Protein AF-A0ABD3BJE7-F1 (afdb_monomer_lite)

Organism: NCBI:txid1961234

Sequence (114 aa):
MMVGTAGELPFSWKEFTIKLIDEDDTVNVPKRQRDYKVVIKFVARANLHHLGQFLAGKRADGPKEALQILDIVLRELSSKRFCPVGRSFFSPDIRKPQRLGDGLEAWSGFYQEY

Radius of gyration: 20.06 Å; chains: 1; bounding box: 45×41×48 Å

pLDDT: mean 70.54, std 9.53, range [53.22, 86.69]

InterPro domains:
  IPR014811 Argonaute, linker 1 domain [PF08699] (84-112)
  IPR032474 Protein argonaute, N-terminal [PF16486] (5-74)
  IPR036085 PAZ domain superfamily [SSF101690] (55-112)

Secondary structure (DSSP, 8-state):
-----SS--S-SEEEEEEEEE-----TTS---EEEEEEEEE------HHHHHHHHTTS-SS--HHHHHHHHHHHHHHHHTTSEEETTEEE-TTTSPPEEEETTEEE--EEE---

Structure (mmCIF, N/CA/C/O backbone):
data_AF-A0ABD3BJE7-F1
#
_entry.id   AF-A0ABD3BJE7-F1
#
loop_
_atom_site.group_PDB
_atom_site.id
_atom_site.type_symbol
_atom_site.label_atom_id
_atom_site.label_alt_id
_atom_site.label_comp_id
_atom_site.label_asym_id
_atom_site.label_entity_id
_atom_site.label_seq_id
_atom_site.pdbx_PDB_ins_code
_atom_site.Cartn_x
_atom_site.Cartn_y
_atom_site.Cartn_z
_atom_site.occupancy
_atom_site.B_iso_or_equiv
_atom_site.auth_seq_id
_atom_site.auth_comp_id
_atom_site.auth_asym_id
_atom_site.auth_atom_id
_atom_site.pdbx_PDB_model_num
ATOM 1 N N . MET A 1 1 ? -2.198 7.305 -3.904 1.00 54.19 1 MET A N 1
ATOM 2 C CA . MET A 1 1 ? -1.409 6.611 -2.866 1.00 54.19 1 MET A CA 1
ATOM 3 C C . MET A 1 1 ? -1.740 7.258 -1.534 1.00 54.19 1 MET A C 1
ATOM 5 O O . MET A 1 1 ? -1.796 8.480 -1.488 1.00 54.19 1 MET A O 1
ATOM 9 N N . MET A 1 2 ? -2.027 6.471 -0.502 1.00 53.22 2 MET A N 1
ATOM 10 C CA . MET A 1 2 ? -2.151 6.966 0.872 1.00 53.22 2 MET A CA 1
ATOM 11 C C . MET A 1 2 ? -0.937 6.463 1.655 1.00 53.22 2 MET A C 1
ATOM 13 O O . MET A 1 2 ? -0.479 5.359 1.386 1.00 53.22 2 MET A O 1
ATOM 17 N N . VAL A 1 3 ? -0.397 7.286 2.554 1.00 60.38 3 VAL A N 1
ATOM 18 C CA . VAL A 1 3 ? 0.840 7.009 3.302 1.00 60.38 3 VAL A CA 1
ATOM 19 C C . VAL A 1 3 ? 0.522 7.080 4.792 1.00 60.38 3 VAL A C 1
ATOM 21 O O . VAL A 1 3 ? -0.074 8.059 5.241 1.00 60.38 3 VAL A O 1
ATOM 24 N N . GLY A 1 4 ? 0.896 6.047 5.549 1.00 57.12 4 GLY A N 1
ATOM 25 C CA . GLY A 1 4 ? 0.722 5.994 7.002 1.00 57.12 4 GLY A CA 1
ATOM 26 C C . GLY A 1 4 ? 2.011 6.344 7.747 1.00 57.12 4 GLY A C 1
ATOM 27 O O . GLY A 1 4 ? 3.079 5.840 7.409 1.00 57.12 4 GLY A O 1
ATOM 28 N N . THR A 1 5 ? 1.916 7.178 8.784 1.00 64.56 5 THR A N 1
ATOM 29 C CA . THR A 1 5 ? 3.030 7.499 9.690 1.00 64.56 5 THR A CA 1
ATOM 30 C C . THR A 1 5 ? 2.659 7.154 11.132 1.00 64.56 5 THR A C 1
ATOM 32 O O . THR A 1 5 ? 1.513 7.321 11.541 1.00 64.56 5 THR A O 1
ATOM 35 N N . ALA A 1 6 ? 3.625 6.665 11.919 1.00 59.50 6 ALA A N 1
ATOM 36 C CA . ALA A 1 6 ? 3.403 6.282 13.322 1.00 59.50 6 ALA A CA 1
ATOM 37 C C . ALA A 1 6 ? 3.175 7.486 14.262 1.00 59.50 6 ALA A C 1
ATOM 39 O O . ALA A 1 6 ? 2.686 7.319 15.376 1.00 59.50 6 ALA A O 1
ATOM 40 N N . GLY A 1 7 ? 3.512 8.695 13.810 1.00 63.91 7 GLY A N 1
ATOM 41 C CA . GLY A 1 7 ? 3.276 9.956 14.508 1.00 63.91 7 GLY A CA 1
ATOM 42 C C . GLY A 1 7 ? 2.738 11.021 13.556 1.00 63.91 7 GLY A C 1
ATOM 43 O O . GLY A 1 7 ? 2.720 10.825 12.337 1.00 63.91 7 GLY A O 1
ATOM 44 N N . GLU A 1 8 ? 2.291 12.143 14.117 1.00 68.38 8 GLU A N 1
ATOM 45 C CA . GLU A 1 8 ? 1.846 13.288 13.325 1.00 68.38 8 GLU A CA 1
ATOM 46 C C . GLU A 1 8 ? 3.014 13.835 12.500 1.00 68.38 8 GLU A C 1
ATOM 48 O O . GLU A 1 8 ? 4.118 14.053 13.002 1.00 68.38 8 GLU A O 1
ATOM 53 N N . LEU A 1 9 ? 2.770 14.036 11.206 1.00 68.12 9 LEU A N 1
ATOM 54 C CA . LEU A 1 9 ? 3.702 14.769 10.364 1.00 68.12 9 LEU A CA 1
ATOM 55 C C . LEU A 1 9 ? 3.778 16.221 10.862 1.00 68.12 9 LEU A C 1
ATOM 57 O O . LEU A 1 9 ? 2.753 16.772 11.267 1.00 68.12 9 LEU A O 1
ATOM 61 N N . PRO A 1 10 ? 4.937 16.896 10.753 1.00 75.75 10 PRO A N 1
ATOM 62 C CA . PRO A 1 10 ? 5.080 18.304 11.139 1.00 75.75 10 PRO A CA 1
ATOM 63 C C . PRO A 1 10 ? 4.325 19.269 10.200 1.00 75.75 10 PRO A C 1
ATOM 65 O O . PRO A 1 10 ? 4.582 20.469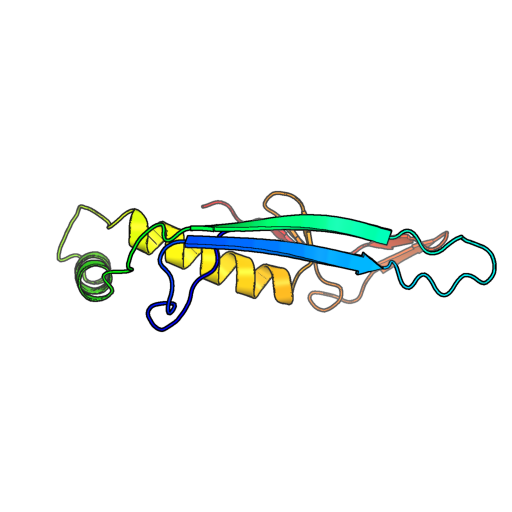 10.191 1.00 75.75 10 PRO A O 1
ATOM 68 N N . PHE A 1 11 ? 3.429 18.747 9.361 1.00 73.00 11 PHE A N 1
ATOM 69 C CA . PHE A 1 11 ? 2.606 19.481 8.416 1.00 73.00 11 PHE A CA 1
ATOM 70 C C . PHE A 1 11 ? 1.273 18.752 8.205 1.00 73.00 11 PHE A C 1
ATOM 72 O O . PHE A 1 11 ? 1.223 17.529 8.082 1.00 73.00 11 PHE A O 1
ATOM 79 N N . SER A 1 12 ? 0.188 19.516 8.101 1.00 62.34 12 SER A N 1
ATOM 80 C CA . SER A 1 12 ? -1.137 19.016 7.704 1.00 62.34 12 SER A CA 1
ATOM 81 C C . SER A 1 12 ? -1.277 18.878 6.181 1.00 62.34 12 SER A C 1
ATOM 83 O O . SER A 1 12 ? -2.092 18.093 5.688 1.00 62.34 12 SER A O 1
ATOM 85 N N . TRP A 1 13 ? -0.459 19.616 5.428 1.00 71.25 13 TRP A N 1
ATOM 86 C CA . TRP A 1 13 ? -0.388 19.599 3.971 1.00 71.25 13 TRP A CA 1
ATOM 87 C C . TRP A 1 13 ? 1.022 19.974 3.500 1.00 71.25 13 TRP A C 1
ATOM 89 O O . TRP A 1 13 ? 1.650 20.866 4.072 1.00 71.25 13 TRP A O 1
ATOM 99 N N . LYS A 1 14 ? 1.520 19.301 2.458 1.00 73.25 14 LYS A N 1
ATOM 100 C CA . LYS A 1 14 ? 2.788 19.641 1.801 1.00 73.25 14 LYS A CA 1
ATOM 101 C C . LYS A 1 14 ? 2.744 19.287 0.321 1.00 73.25 14 LYS A C 1
ATOM 103 O O . LYS A 1 14 ? 2.270 18.217 -0.052 1.00 73.25 14 LYS A O 1
ATOM 108 N N . GLU A 1 15 ? 3.282 20.166 -0.509 1.00 80.88 15 GLU A N 1
ATOM 109 C CA . GLU A 1 15 ? 3.413 19.984 -1.953 1.00 80.88 15 GLU A CA 1
ATOM 110 C C . GLU A 1 15 ? 4.882 20.122 -2.354 1.00 80.88 15 GLU A C 1
ATOM 112 O O . GLU A 1 15 ? 5.583 21.005 -1.861 1.00 80.88 15 GLU A O 1
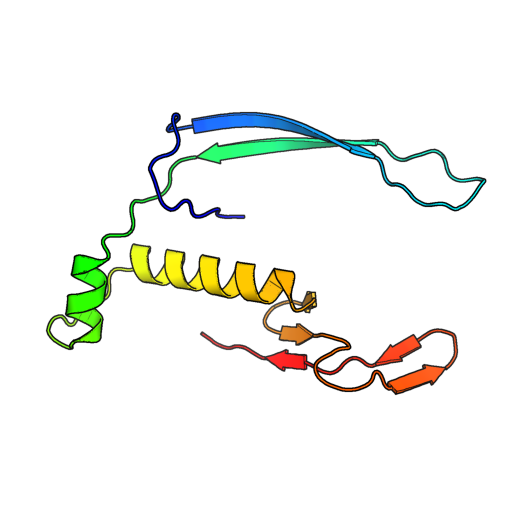ATOM 117 N N . PHE A 1 16 ? 5.365 19.225 -3.210 1.00 83.50 16 PHE A N 1
ATOM 118 C CA . PHE A 1 16 ? 6.731 19.258 -3.725 1.00 83.50 16 PHE A CA 1
ATOM 119 C C . PHE A 1 16 ? 6.835 18.503 -5.051 1.00 83.50 16 PHE A C 1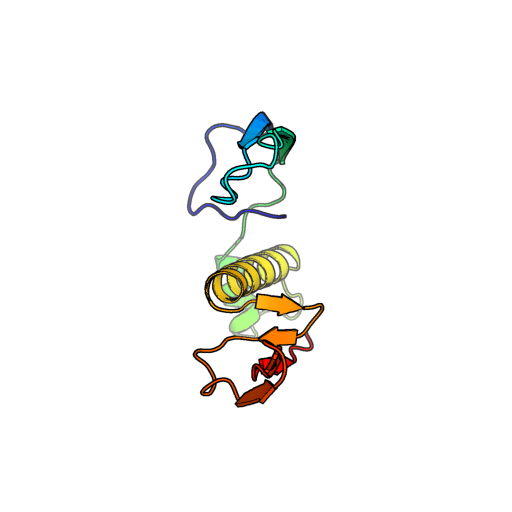
ATOM 121 O O . PHE A 1 16 ? 6.008 17.648 -5.362 1.00 83.50 16 PHE A O 1
ATOM 128 N N . THR A 1 17 ? 7.867 18.811 -5.834 1.00 79.50 17 THR A N 1
ATOM 129 C CA . THR A 1 17 ? 8.128 18.152 -7.118 1.00 79.50 17 THR A CA 1
ATOM 130 C C . THR A 1 17 ? 9.312 17.206 -6.978 1.00 79.50 17 THR A C 1
ATOM 132 O O . THR A 1 17 ? 10.382 17.616 -6.531 1.00 79.50 17 THR A O 1
ATOM 135 N N . ILE A 1 18 ? 9.130 15.949 -7.373 1.00 84.62 18 ILE A N 1
ATOM 136 C CA . ILE A 1 18 ? 10.191 14.946 -7.458 1.00 84.62 18 ILE A CA 1
ATOM 137 C C . ILE A 1 18 ? 10.606 14.821 -8.919 1.00 84.62 18 ILE A C 1
ATOM 139 O 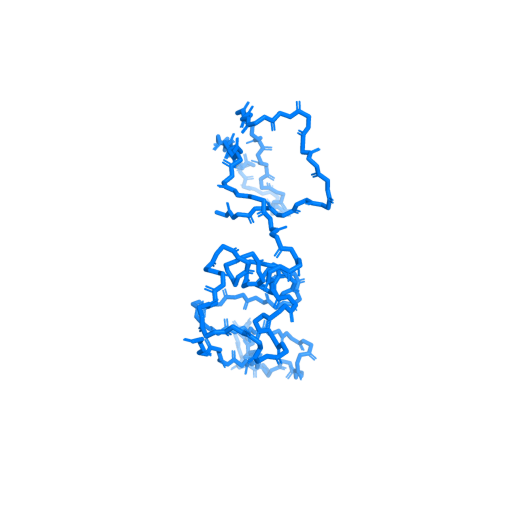O . ILE A 1 18 ? 9.758 14.650 -9.791 1.00 84.62 18 ILE A O 1
ATOM 143 N N . LYS A 1 19 ? 11.909 14.876 -9.183 1.00 82.38 19 LYS A N 1
ATOM 144 C CA . LYS A 1 19 ? 12.474 14.591 -10.502 1.00 82.38 19 LYS A CA 1
ATOM 145 C C . LYS A 1 19 ? 12.988 13.159 -10.498 1.00 82.38 19 LYS A C 1
ATOM 147 O O . LYS A 1 19 ? 13.888 12.844 -9.725 1.00 82.38 19 LYS A O 1
ATOM 152 N N . LEU A 1 20 ? 12.396 12.300 -11.319 1.00 79.69 20 LEU A N 1
ATOM 153 C CA . LEU A 1 20 ? 12.859 10.931 -11.530 1.00 79.69 20 LEU A CA 1
ATOM 154 C C . LEU A 1 20 ? 13.577 10.864 -12.875 1.00 79.69 20 LEU A C 1
ATOM 156 O O . LEU A 1 20 ? 13.064 11.345 -13.886 1.00 79.69 20 LEU A O 1
ATOM 160 N N . ILE A 1 21 ? 14.773 10.291 -12.869 1.00 78.12 21 ILE A N 1
ATOM 161 C CA . ILE A 1 21 ? 15.581 10.056 -14.063 1.00 78.12 21 ILE A CA 1
ATOM 162 C C . ILE A 1 21 ? 15.564 8.543 -14.281 1.00 78.12 21 ILE A C 1
ATOM 164 O O . ILE A 1 21 ? 15.941 7.814 -13.369 1.00 78.12 21 ILE A O 1
ATOM 168 N N . ASP A 1 22 ? 15.093 8.078 -15.443 1.00 70.56 22 ASP A N 1
ATOM 169 C CA . ASP A 1 22 ? 15.212 6.659 -15.817 1.00 70.56 22 ASP A CA 1
ATOM 170 C C . ASP A 1 22 ? 16.709 6.323 -15.982 1.00 70.56 22 ASP A C 1
ATOM 172 O O . ASP A 1 22 ? 17.380 6.856 -16.873 1.00 70.56 22 ASP A O 1
ATOM 176 N N . GLU A 1 23 ? 17.243 5.469 -15.105 1.00 60.94 23 GLU A N 1
ATOM 177 C CA . GLU A 1 23 ? 18.561 4.835 -15.248 1.00 60.94 23 GLU A CA 1
ATOM 178 C C . GLU A 1 23 ? 18.426 3.569 -16.109 1.00 60.94 23 GLU A C 1
ATOM 180 O O . GLU A 1 23 ? 18.640 2.457 -15.642 1.00 60.94 23 GLU A O 1
ATOM 185 N N . ASP A 1 24 ? 18.027 3.717 -17.373 1.00 57.25 24 ASP A N 1
ATOM 186 C CA . ASP A 1 24 ? 18.185 2.621 -18.333 1.00 57.25 24 ASP A CA 1
ATOM 187 C C . ASP A 1 24 ? 19.642 2.612 -18.823 1.00 57.25 24 ASP A C 1
ATOM 189 O O . ASP A 1 24 ? 20.055 3.475 -19.602 1.00 57.25 24 ASP A O 1
ATOM 193 N N . ASP A 1 25 ? 20.420 1.614 -18.389 1.00 54.00 25 ASP A N 1
ATOM 194 C CA . ASP A 1 25 ? 21.822 1.341 -18.774 1.00 54.00 25 ASP A CA 1
ATOM 195 C C . ASP A 1 25 ? 21.993 0.891 -20.248 1.00 54.00 25 ASP A C 1
ATOM 197 O O . ASP A 1 25 ? 22.965 0.238 -20.632 1.00 54.00 25 ASP A O 1
ATOM 201 N N . THR A 1 26 ? 21.060 1.248 -21.130 1.00 55.75 26 THR A N 1
ATOM 202 C CA . THR A 1 26 ? 21.212 1.063 -22.578 1.00 55.75 26 THR A CA 1
ATOM 203 C C . THR A 1 26 ? 21.884 2.285 -23.191 1.00 55.75 26 THR A C 1
ATOM 205 O O . THR A 1 26 ? 21.288 3.353 -23.309 1.00 55.75 26 THR A O 1
ATOM 208 N N . VAL A 1 27 ? 23.128 2.087 -23.634 1.00 58.31 27 VAL A N 1
ATOM 209 C CA . VAL A 1 27 ? 24.149 3.057 -24.092 1.00 58.31 27 VAL A CA 1
ATOM 210 C C . VAL A 1 27 ? 23.705 4.079 -25.170 1.00 58.31 27 VAL A C 1
ATOM 212 O O . VAL A 1 27 ? 24.495 4.934 -25.549 1.00 58.31 27 VAL A O 1
ATOM 215 N N . ASN A 1 28 ? 22.456 4.082 -25.651 1.00 56.66 28 ASN A N 1
ATOM 216 C CA . ASN A 1 28 ? 22.001 4.972 -26.731 1.00 56.66 28 ASN A CA 1
ATOM 217 C C . ASN A 1 28 ? 20.604 5.609 -26.556 1.00 56.66 28 ASN A C 1
ATOM 219 O O . ASN A 1 28 ? 20.093 6.189 -27.514 1.00 56.66 28 ASN A O 1
ATOM 223 N N . VAL A 1 29 ? 19.972 5.548 -25.376 1.00 59.78 29 VAL A N 1
ATOM 224 C CA . VAL A 1 29 ? 18.670 6.213 -25.148 1.00 59.78 29 VAL A CA 1
ATOM 225 C C . VAL A 1 29 ? 18.862 7.493 -24.321 1.00 59.78 29 VAL A C 1
ATOM 227 O O . VAL A 1 29 ? 19.491 7.442 -23.263 1.00 59.78 29 VAL A O 1
ATOM 230 N N . PRO A 1 30 ? 18.344 8.662 -24.753 1.00 60.84 30 PRO A N 1
ATOM 231 C CA . PRO A 1 30 ? 18.406 9.874 -23.943 1.00 60.84 30 PRO A CA 1
ATOM 232 C C . PRO A 1 30 ? 17.649 9.662 -22.627 1.00 60.84 30 PRO A C 1
ATOM 234 O O . PRO A 1 30 ? 16.464 9.325 -22.634 1.00 60.84 30 PRO A O 1
ATOM 237 N N . LYS A 1 31 ? 18.345 9.876 -21.500 1.00 65.94 31 LYS A N 1
ATOM 238 C CA . LYS A 1 31 ? 17.798 9.734 -20.143 1.00 65.94 31 LYS A CA 1
ATOM 239 C C . LYS A 1 31 ? 16.506 10.535 -20.018 1.00 65.94 31 LYS A C 1
ATOM 241 O O . LYS A 1 31 ? 16.513 11.768 -20.053 1.00 65.94 31 LYS A O 1
ATOM 246 N N . ARG A 1 32 ? 15.379 9.835 -19.894 1.00 72.06 32 ARG A N 1
ATOM 247 C CA . ARG A 1 32 ? 14.064 10.468 -19.813 1.00 72.06 32 ARG A CA 1
ATOM 248 C C . ARG A 1 32 ? 13.860 10.990 -18.395 1.00 72.06 32 ARG A C 1
ATOM 250 O O . ARG A 1 32 ? 13.601 10.222 -17.475 1.00 72.06 32 ARG A O 1
ATOM 257 N N . GLN A 1 33 ? 13.966 12.305 -18.222 1.00 76.56 33 GLN A N 1
ATOM 258 C CA . GLN A 1 33 ? 13.599 12.957 -16.968 1.00 76.56 33 GLN A CA 1
ATOM 259 C C . GLN A 1 33 ? 12.078 13.128 -16.902 1.00 76.56 33 GLN A C 1
ATOM 261 O O . GLN A 1 33 ? 11.450 13.610 -17.848 1.00 76.56 33 GLN A O 1
ATOM 266 N N . ARG A 1 34 ? 11.481 12.733 -15.779 1.00 81.12 34 ARG A N 1
ATOM 267 C CA . ARG A 1 34 ? 10.059 12.919 -15.489 1.00 81.12 34 ARG A CA 1
ATOM 268 C C . ARG A 1 34 ? 9.910 13.695 -14.189 1.00 81.12 34 ARG A C 1
ATOM 270 O O . ARG A 1 34 ? 10.389 13.268 -13.140 1.00 81.12 34 ARG A O 1
ATOM 277 N N . ASP A 1 35 ? 9.210 14.817 -14.271 1.00 81.44 35 ASP A N 1
ATOM 278 C CA . ASP A 1 35 ? 8.896 15.651 -13.118 1.00 81.44 35 ASP A CA 1
ATOM 279 C C . ASP A 1 35 ? 7.507 15.260 -12.590 1.00 81.44 35 ASP A C 1
ATOM 281 O O . ASP A 1 35 ? 6.509 15.320 -13.308 1.00 81.44 35 ASP A O 1
ATOM 285 N N . TYR A 1 36 ? 7.438 14.853 -11.324 1.00 77.00 36 TYR A N 1
ATOM 286 C CA . TYR A 1 36 ? 6.213 14.439 -10.648 1.00 77.00 36 TYR A CA 1
ATOM 287 C C . TYR A 1 36 ? 5.863 15.420 -9.545 1.00 77.00 36 TYR A C 1
ATOM 289 O O . TYR A 1 36 ? 6.610 15.599 -8.584 1.00 77.00 36 TYR A O 1
ATOM 297 N N . LYS A 1 37 ? 4.683 16.021 -9.652 1.00 77.25 37 LYS A N 1
ATOM 298 C CA . LYS A 1 37 ? 4.125 16.864 -8.602 1.00 77.25 37 LYS A CA 1
ATOM 299 C C . LYS A 1 37 ? 3.442 15.989 -7.551 1.00 77.25 37 LYS A C 1
ATOM 301 O O . LYS A 1 37 ? 2.455 15.319 -7.846 1.00 77.25 37 LYS A O 1
ATOM 306 N N . VAL A 1 38 ? 3.959 16.006 -6.328 1.00 74.12 38 VAL A N 1
ATOM 307 C CA . VAL A 1 38 ? 3.464 15.211 -5.201 1.00 74.12 38 VAL A CA 1
ATOM 308 C C . VAL A 1 38 ? 2.801 16.127 -4.181 1.00 74.12 38 VAL A C 1
ATOM 310 O O . VAL A 1 38 ? 3.368 17.134 -3.761 1.00 74.12 38 VAL A O 1
ATOM 313 N N . VAL A 1 39 ? 1.589 15.757 -3.765 1.00 67.62 39 VAL A N 1
ATOM 314 C CA . VAL A 1 39 ? 0.825 16.457 -2.730 1.00 67.62 39 VAL A CA 1
ATOM 315 C C . VAL A 1 39 ? 0.493 15.470 -1.619 1.00 67.62 39 VAL A C 1
ATOM 317 O O . VAL A 1 39 ? -0.157 14.455 -1.858 1.00 67.62 39 VAL A O 1
ATOM 320 N N . ILE A 1 40 ? 0.911 15.791 -0.399 1.00 68.75 40 ILE A N 1
ATOM 321 C CA . ILE A 1 40 ? 0.567 15.060 0.819 1.00 68.75 40 ILE A CA 1
ATOM 322 C C . ILE A 1 40 ? -0.484 15.877 1.568 1.00 68.75 40 ILE A C 1
ATOM 324 O O . ILE A 1 40 ? -0.285 17.064 1.830 1.00 68.75 40 ILE A O 1
ATOM 328 N N . LYS A 1 41 ? -1.608 15.244 1.904 1.00 62.94 41 LYS A N 1
ATOM 329 C CA . LYS A 1 41 ? -2.690 15.818 2.712 1.00 62.94 41 LYS A CA 1
ATOM 330 C C . LYS A 1 41 ? -2.984 14.886 3.875 1.00 62.94 41 LYS A C 1
ATOM 332 O O . LYS A 1 41 ? -3.068 13.676 3.674 1.00 62.94 41 LYS A O 1
ATOM 337 N N . PHE A 1 42 ? -3.166 15.446 5.064 1.00 60.19 42 PHE A N 1
ATOM 338 C CA . PHE A 1 42 ? -3.703 14.699 6.191 1.00 60.19 42 PHE A CA 1
ATOM 339 C C . PHE A 1 42 ? -5.148 14.281 5.887 1.00 60.19 42 PHE A C 1
ATOM 341 O O . PHE A 1 42 ? -5.972 15.121 5.531 1.00 60.19 42 PHE A O 1
ATOM 348 N N . VAL A 1 43 ? -5.436 12.982 5.996 1.00 60.62 43 VAL A N 1
ATOM 349 C CA . VAL A 1 43 ? -6.760 12.417 5.682 1.00 60.62 43 VAL A CA 1
ATOM 350 C C . VAL A 1 43 ? -7.507 12.031 6.956 1.00 60.62 43 VAL A C 1
ATOM 352 O O . VAL A 1 43 ? -8.663 12.407 7.114 1.00 60.62 43 VAL A O 1
ATOM 355 N N . ALA A 1 44 ? -6.863 11.307 7.878 1.00 62.59 44 ALA A N 1
ATOM 356 C CA . ALA A 1 44 ? -7.479 10.873 9.130 1.00 62.59 44 ALA A CA 1
ATOM 357 C C . ALA A 1 44 ? -6.432 10.408 10.155 1.00 62.59 44 ALA A C 1
ATOM 359 O O . ALA A 1 44 ? -5.316 10.029 9.798 1.00 62.59 44 ALA A O 1
ATOM 360 N N . ARG A 1 45 ? -6.825 10.373 11.437 1.00 64.12 45 ARG A N 1
ATOM 361 C CA . ARG A 1 45 ? -6.071 9.729 12.525 1.00 64.12 45 ARG A CA 1
ATOM 362 C C . ARG A 1 45 ? -6.696 8.370 12.829 1.00 64.12 45 ARG A C 1
ATOM 364 O O . ARG A 1 45 ? -7.885 8.301 13.132 1.00 64.12 45 ARG A O 1
ATOM 371 N N . ALA A 1 46 ? -5.905 7.298 12.807 1.00 62.47 46 ALA A N 1
ATOM 372 C CA . ALA A 1 46 ? -6.383 5.985 13.236 1.00 62.47 46 ALA A CA 1
ATOM 373 C C . ALA A 1 46 ? -6.676 5.996 14.745 1.00 62.47 46 ALA A C 1
ATOM 375 O O . ALA A 1 46 ? -5.767 6.160 15.560 1.00 62.47 46 ALA A O 1
ATOM 376 N N . ASN A 1 47 ? -7.935 5.785 15.134 1.00 67.12 47 ASN A N 1
ATOM 377 C CA . ASN A 1 47 ? -8.283 5.518 16.527 1.00 67.12 47 ASN A CA 1
ATOM 378 C C . ASN A 1 47 ? -8.170 4.010 16.801 1.00 67.12 47 ASN A C 1
ATOM 380 O O . ASN A 1 47 ? -9.127 3.250 16.646 1.00 67.12 47 ASN A O 1
ATOM 384 N N . LEU A 1 48 ? -6.976 3.581 17.211 1.00 64.94 48 LEU A N 1
ATOM 385 C CA . LEU A 1 48 ? -6.672 2.180 17.523 1.00 64.94 48 LEU A CA 1
ATOM 386 C C . LEU A 1 48 ? -7.512 1.630 18.688 1.00 64.94 48 LEU A C 1
ATOM 388 O O . LEU A 1 48 ? -7.796 0.435 18.728 1.00 64.94 48 LEU A O 1
ATOM 392 N N . HIS A 1 49 ? -7.965 2.489 19.607 1.00 69.44 49 HIS A N 1
ATOM 393 C CA . HIS A 1 49 ? -8.836 2.078 20.707 1.00 69.44 49 HIS A CA 1
ATOM 394 C C . HIS A 1 49 ? -10.232 1.685 20.203 1.00 69.44 49 HIS A C 1
ATOM 396 O O . HIS A 1 49 ? -10.763 0.646 20.593 1.00 69.44 49 HIS A O 1
ATOM 402 N N . HIS A 1 50 ? -10.803 2.471 19.284 1.00 67.75 50 HIS A N 1
ATOM 403 C CA . HIS A 1 50 ? -12.071 2.132 18.631 1.00 67.75 50 HIS A CA 1
ATOM 404 C C . HIS A 1 50 ? -11.963 0.846 17.806 1.00 67.75 50 HIS A C 1
ATOM 406 O O . HIS A 1 50 ? -12.866 0.012 17.862 1.00 67.75 50 HIS A O 1
ATOM 412 N N . LEU A 1 51 ? -10.846 0.651 17.097 1.00 64.81 51 LEU A N 1
ATOM 413 C CA . LEU A 1 51 ? -10.591 -0.585 16.356 1.00 64.81 51 LEU A CA 1
ATOM 414 C C . LEU A 1 51 ? -10.544 -1.805 17.291 1.00 64.81 51 LEU A C 1
ATOM 416 O O . LEU A 1 51 ? -11.178 -2.817 17.007 1.00 64.81 51 LEU A O 1
ATOM 420 N N . GLY A 1 52 ? -9.861 -1.698 18.436 1.00 65.00 52 GLY A N 1
ATOM 421 C CA . GLY A 1 52 ? -9.798 -2.774 19.429 1.00 65.00 52 GLY A CA 1
ATOM 422 C C . GLY A 1 52 ? -11.166 -3.153 20.011 1.00 65.00 52 GLY A C 1
ATOM 423 O O . GLY A 1 52 ? -11.440 -4.332 20.224 1.00 65.00 52 GLY A O 1
ATOM 424 N N . GLN A 1 53 ? -12.059 -2.181 20.222 1.00 73.25 53 GLN A N 1
ATOM 425 C CA . GLN A 1 53 ? -13.427 -2.451 20.688 1.00 73.25 53 GLN A CA 1
ATOM 426 C C . GLN A 1 53 ? -14.289 -3.153 19.629 1.00 73.25 53 GLN A C 1
ATOM 428 O O . GLN A 1 53 ? -15.075 -4.032 19.983 1.00 73.25 53 GLN A O 1
ATOM 433 N N . PHE A 1 54 ? -14.126 -2.794 18.352 1.00 68.06 54 PHE A N 1
ATOM 434 C CA . PHE A 1 54 ? -14.792 -3.469 17.236 1.00 68.06 54 PHE A CA 1
ATOM 435 C C . PHE A 1 54 ? -14.313 -4.921 17.089 1.00 68.06 54 PHE A C 1
ATOM 437 O O . PHE A 1 54 ? -15.129 -5.837 17.069 1.00 68.06 54 PHE A O 1
ATOM 444 N N . LEU A 1 55 ? -12.993 -5.153 17.095 1.00 65.56 55 LEU A N 1
ATOM 445 C CA . LEU A 1 55 ? -12.415 -6.503 17.010 1.00 65.56 55 LEU A CA 1
ATOM 446 C C . LEU A 1 55 ? -12.815 -7.398 18.191 1.00 65.56 55 LEU A C 1
ATOM 448 O O . LEU A 1 55 ? -12.974 -8.603 18.028 1.00 65.56 55 LEU A O 1
ATOM 452 N N . ALA A 1 56 ? -13.019 -6.817 19.375 1.00 76.88 56 ALA A N 1
ATOM 453 C CA . ALA A 1 56 ? -13.504 -7.533 20.553 1.00 76.88 56 ALA A CA 1
ATOM 454 C C . ALA A 1 56 ? -15.017 -7.840 20.518 1.00 76.88 56 ALA A C 1
ATOM 456 O O . ALA A 1 56 ? -15.556 -8.309 21.520 1.00 76.88 56 ALA A O 1
ATOM 457 N N . GLY A 1 57 ? -15.721 -7.516 19.426 1.00 69.88 57 GLY A N 1
ATOM 458 C CA . GLY A 1 57 ? -17.169 -7.707 19.293 1.00 69.88 57 GLY A CA 1
ATOM 459 C C . GLY A 1 57 ? -18.004 -6.802 20.205 1.00 69.88 57 GLY A C 1
ATOM 460 O O . GLY A 1 57 ? -19.204 -7.007 20.352 1.00 69.88 57 GLY A O 1
ATOM 461 N N . LYS A 1 58 ? -17.388 -5.791 20.835 1.00 74.00 58 LYS A N 1
ATOM 462 C CA . LYS A 1 58 ? -18.057 -4.874 21.776 1.00 74.00 58 LYS A CA 1
ATOM 463 C C . LYS A 1 58 ? -18.791 -3.733 21.068 1.00 74.00 58 LYS A C 1
ATOM 465 O O . LYS A 1 58 ? -19.469 -2.949 21.728 1.00 74.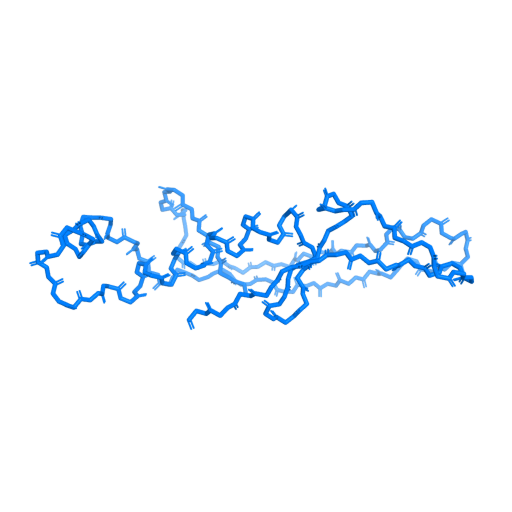00 58 LYS A O 1
ATOM 470 N N . ARG A 1 59 ? -18.635 -3.610 19.746 1.00 66.38 59 ARG A N 1
ATOM 471 C CA . ARG A 1 59 ? -19.325 -2.639 18.886 1.00 66.38 59 ARG A CA 1
ATOM 472 C C . ARG A 1 59 ? -19.629 -3.255 17.522 1.00 66.38 59 ARG A C 1
ATOM 474 O O . ARG A 1 59 ? -18.776 -3.943 16.975 1.00 66.38 59 ARG A O 1
ATOM 481 N N . ALA A 1 60 ? -20.817 -2.967 16.989 1.00 58.84 60 ALA A N 1
ATOM 482 C CA . ALA A 1 60 ? -21.255 -3.420 15.666 1.00 58.84 60 ALA A CA 1
ATOM 483 C C . ALA A 1 60 ? -20.802 -2.482 14.530 1.00 58.84 60 ALA A C 1
ATOM 485 O O . ALA A 1 60 ? -20.522 -2.949 13.429 1.00 58.84 60 ALA A O 1
ATOM 486 N N . ASP A 1 61 ? -20.668 -1.180 14.804 1.00 61.81 61 ASP A N 1
ATOM 487 C CA . ASP A 1 61 ? -20.156 -0.214 13.828 1.00 61.81 61 ASP A CA 1
ATOM 488 C C . ASP A 1 61 ? -18.625 -0.244 13.783 1.00 61.81 61 ASP A C 1
ATOM 490 O O . ASP A 1 61 ? -17.936 0.167 14.725 1.00 61.81 61 ASP A O 1
ATOM 494 N N . GLY A 1 62 ? -18.089 -0.745 12.670 1.00 59.25 62 GLY A N 1
ATOM 495 C CA . GLY A 1 62 ? -16.657 -0.755 12.391 1.00 59.25 62 GLY A CA 1
ATOM 496 C C . GLY A 1 62 ? -16.152 0.631 11.975 1.00 59.25 62 GLY A C 1
ATOM 497 O O . GLY A 1 62 ? -16.743 1.244 11.082 1.00 59.25 62 GLY A O 1
ATOM 498 N N . PRO A 1 63 ? -15.053 1.144 12.563 1.00 66.94 63 PRO A N 1
ATOM 499 C CA . PRO A 1 63 ? -14.478 2.422 12.151 1.00 66.94 63 PRO A CA 1
ATOM 500 C C . PRO A 1 63 ? -13.913 2.308 10.726 1.00 66.94 63 PRO A C 1
ATOM 502 O O . PRO A 1 63 ? -12.842 1.726 10.520 1.00 66.94 63 PRO A O 1
ATOM 505 N N . LYS A 1 64 ? -14.634 2.860 9.738 1.00 67.19 64 LYS A N 1
ATOM 506 C CA . LYS A 1 64 ? -14.258 2.834 8.310 1.00 67.19 64 LYS A CA 1
ATOM 507 C C . LYS A 1 64 ? -12.847 3.370 8.079 1.00 67.19 64 LYS A C 1
ATOM 509 O O . LYS A 1 64 ? -12.104 2.810 7.279 1.00 67.19 64 LYS A O 1
ATOM 514 N N . GLU A 1 65 ? -12.455 4.404 8.814 1.00 64.81 65 GLU A N 1
ATOM 515 C CA . GLU A 1 65 ? -11.144 5.042 8.705 1.00 64.81 65 GLU A CA 1
ATOM 516 C C . GLU A 1 65 ? -10.017 4.098 9.144 1.00 64.81 65 GLU A C 1
ATOM 518 O O . GLU A 1 65 ? -8.959 4.055 8.520 1.00 64.81 65 GLU A O 1
ATOM 523 N N . ALA A 1 66 ? -10.234 3.296 10.191 1.00 62.50 66 ALA A N 1
ATOM 524 C CA . ALA A 1 66 ? -9.226 2.354 10.674 1.00 62.50 66 ALA A CA 1
ATOM 525 C C . ALA A 1 66 ? -9.087 1.138 9.745 1.00 62.50 66 ALA A C 1
ATOM 527 O O . ALA A 1 66 ? -7.971 0.674 9.519 1.00 62.50 66 ALA A O 1
ATOM 528 N N . LEU A 1 67 ? -10.199 0.659 9.172 1.00 66.44 67 LEU A N 1
ATOM 529 C CA . LEU A 1 67 ? -10.187 -0.408 8.166 1.00 66.44 67 LEU A CA 1
ATOM 530 C C . LEU A 1 67 ? -9.473 0.033 6.884 1.00 66.44 67 LEU A C 1
ATOM 532 O O . LEU A 1 67 ? -8.667 -0.722 6.351 1.00 66.44 67 LEU A O 1
ATOM 536 N N . GLN A 1 68 ? -9.703 1.268 6.429 1.00 68.75 68 GLN A N 1
ATOM 537 C CA . GLN A 1 68 ? -8.985 1.830 5.282 1.00 68.75 68 GLN A CA 1
ATOM 538 C C . GLN A 1 68 ? -7.483 1.937 5.548 1.00 68.75 68 GLN A C 1
ATOM 540 O O . GLN A 1 68 ? -6.686 1.557 4.697 1.00 68.75 68 GLN A O 1
ATOM 545 N N . ILE A 1 69 ? -7.076 2.410 6.730 1.00 64.81 69 ILE A N 1
ATOM 546 C CA . ILE A 1 69 ? -5.654 2.486 7.095 1.00 64.81 69 ILE A CA 1
ATOM 547 C C . ILE A 1 69 ? -5.028 1.088 7.150 1.00 64.81 69 ILE A C 1
ATOM 549 O O . ILE A 1 69 ? -3.911 0.908 6.667 1.00 64.81 69 ILE A O 1
ATOM 553 N N . LEU A 1 70 ? -5.746 0.091 7.677 1.00 64.38 70 LEU A N 1
ATOM 554 C CA . LEU A 1 70 ? -5.282 -1.294 7.686 1.00 64.38 70 LEU A CA 1
ATOM 555 C C . LEU A 1 70 ? -5.120 -1.848 6.261 1.00 64.38 70 LEU A C 1
ATOM 557 O O . LEU A 1 70 ? -4.081 -2.435 5.968 1.00 64.38 70 LEU A O 1
ATOM 561 N N . ASP A 1 71 ? -6.087 -1.613 5.370 1.00 66.44 71 ASP A N 1
ATOM 562 C CA . ASP A 1 71 ? -5.992 -1.989 3.952 1.00 66.44 71 ASP A CA 1
ATOM 563 C C . ASP A 1 71 ? -4.783 -1.333 3.269 1.00 66.44 71 ASP A C 1
ATOM 565 O O . ASP A 1 71 ? -4.012 -2.007 2.590 1.00 66.44 71 ASP A O 1
ATOM 569 N N . ILE A 1 72 ? -4.542 -0.042 3.516 1.00 67.94 72 ILE A N 1
ATOM 570 C CA . ILE A 1 72 ? -3.393 0.690 2.962 1.00 67.94 72 ILE A CA 1
ATOM 571 C C . ILE A 1 72 ? -2.072 0.086 3.445 1.00 67.94 72 ILE A C 1
ATOM 573 O O . ILE A 1 72 ? -1.187 -0.170 2.631 1.00 67.94 72 ILE A O 1
ATOM 577 N N . VAL A 1 73 ? -1.936 -0.173 4.750 1.00 62.97 73 VAL A N 1
ATOM 578 C CA . VAL A 1 73 ? -0.712 -0.752 5.324 1.00 62.97 73 VAL A CA 1
ATOM 579 C C . VAL A 1 73 ? -0.478 -2.164 4.790 1.00 62.97 73 VAL A C 1
ATOM 581 O O . VAL A 1 73 ? 0.642 -2.485 4.392 1.00 62.97 73 VAL A O 1
ATOM 584 N N . LEU A 1 74 ? -1.519 -2.999 4.730 1.00 59.88 74 LEU A N 1
ATOM 585 C CA . LEU A 1 74 ? -1.428 -4.346 4.166 1.00 59.88 74 LEU A CA 1
ATOM 586 C C . LEU A 1 74 ? -1.058 -4.297 2.679 1.00 59.88 74 LEU A C 1
ATOM 588 O O . LEU A 1 74 ? -0.139 -4.995 2.256 1.00 59.88 74 LEU A O 1
ATOM 592 N N . ARG A 1 75 ? -1.694 -3.422 1.894 1.00 63.44 75 ARG A N 1
ATOM 593 C CA . ARG A 1 75 ? -1.403 -3.246 0.467 1.00 63.44 75 ARG A CA 1
ATOM 594 C C . ARG A 1 75 ? 0.007 -2.714 0.228 1.00 63.44 75 ARG A C 1
ATOM 596 O O . ARG A 1 75 ? 0.651 -3.167 -0.714 1.00 63.44 75 ARG A O 1
ATOM 603 N N . GLU A 1 76 ? 0.522 -1.806 1.054 1.00 64.19 76 GLU A N 1
ATOM 604 C CA . GLU A 1 76 ? 1.892 -1.294 0.925 1.00 64.19 76 GLU A CA 1
ATOM 605 C C . GLU A 1 76 ? 2.942 -2.343 1.329 1.00 64.19 76 GLU A C 1
ATOM 607 O O . GLU A 1 76 ? 3.949 -2.509 0.638 1.00 64.19 76 GLU A O 1
ATOM 612 N N . LEU A 1 77 ? 2.684 -3.122 2.385 1.00 57.66 77 LEU A N 1
ATOM 613 C CA . LEU A 1 77 ? 3.527 -4.257 2.778 1.00 57.66 77 LEU A CA 1
ATOM 614 C C . LEU A 1 77 ? 3.549 -5.371 1.724 1.00 57.66 77 LEU A C 1
ATOM 616 O O . LEU A 1 77 ? 4.594 -6.003 1.540 1.00 57.66 77 LEU A O 1
ATOM 620 N N . SER A 1 78 ? 2.420 -5.604 1.051 1.00 56.06 78 SER A N 1
ATOM 621 C CA . SER A 1 78 ? 2.307 -6.557 -0.054 1.00 56.06 78 SER A CA 1
ATOM 622 C C . SER A 1 78 ? 2.957 -6.016 -1.324 1.00 56.06 78 SER A C 1
ATOM 624 O O . SER A 1 78 ? 3.711 -6.738 -1.955 1.00 56.06 78 SER A O 1
ATOM 626 N N . SER A 1 79 ? 2.777 -4.738 -1.667 1.00 58.75 79 SER A N 1
ATOM 627 C CA . SER A 1 79 ? 3.365 -4.138 -2.881 1.00 58.75 79 SER A CA 1
ATOM 628 C C . SER A 1 79 ? 4.895 -4.038 -2.830 1.00 58.75 79 SER A C 1
ATOM 630 O O . SER A 1 79 ? 5.543 -4.000 -3.869 1.00 58.75 79 SER A O 1
ATOM 632 N N . LYS A 1 80 ? 5.494 -4.011 -1.630 1.00 60.06 80 LYS A N 1
ATOM 633 C CA . LYS A 1 80 ? 6.957 -4.099 -1.452 1.00 60.06 80 LYS A CA 1
ATOM 634 C C . LYS A 1 80 ? 7.510 -5.516 -1.637 1.00 60.06 80 LYS A C 1
ATOM 636 O O . LYS A 1 80 ? 8.708 -5.664 -1.841 1.00 60.06 80 LYS A O 1
ATOM 641 N N . ARG A 1 81 ? 6.665 -6.546 -1.519 1.00 60.00 81 ARG A N 1
ATOM 642 C CA . ARG A 1 81 ? 7.049 -7.970 -1.588 1.00 60.00 81 ARG A CA 1
ATOM 643 C C . ARG A 1 81 ? 6.538 -8.685 -2.840 1.00 60.00 81 ARG A C 1
ATOM 645 O O . ARG A 1 81 ? 7.060 -9.731 -3.207 1.00 60.00 81 ARG A O 1
ATOM 652 N N . PHE A 1 82 ? 5.523 -8.126 -3.485 1.00 65.19 82 PHE A N 1
ATOM 653 C CA . PHE A 1 82 ? 4.804 -8.709 -4.604 1.00 65.19 82 PHE A CA 1
ATOM 654 C C . PHE A 1 82 ? 4.521 -7.625 -5.639 1.00 65.19 82 PHE A C 1
ATOM 656 O O . PHE A 1 82 ? 4.190 -6.498 -5.285 1.00 65.19 82 PHE A O 1
ATOM 663 N N . CYS A 1 83 ? 4.602 -7.980 -6.916 1.00 76.00 83 CYS A N 1
ATOM 664 C CA . CYS A 1 83 ? 4.172 -7.144 -8.025 1.00 76.00 83 CYS A CA 1
ATOM 665 C C . CYS A 1 83 ? 2.631 -7.155 -8.095 1.00 76.00 83 CYS A C 1
ATOM 667 O O . CYS A 1 83 ? 2.046 -8.215 -8.357 1.00 76.00 83 CYS A O 1
ATOM 669 N N . PRO A 1 84 ? 1.947 -6.028 -7.819 1.00 73.88 84 PRO A N 1
ATOM 670 C CA . PRO A 1 84 ? 0.493 -5.979 -7.843 1.00 73.88 84 PRO A CA 1
ATOM 671 C C . PRO A 1 84 ? -0.028 -5.806 -9.276 1.00 73.88 84 PRO A C 1
ATOM 673 O O . PRO A 1 84 ? 0.381 -4.897 -9.996 1.00 73.88 84 PRO A O 1
ATOM 676 N N . VAL A 1 85 ? -0.997 -6.634 -9.668 1.00 75.50 85 VAL A N 1
ATOM 677 C CA . VAL A 1 85 ? -1.739 -6.514 -10.932 1.00 75.50 85 VAL A CA 1
ATOM 678 C C . VAL A 1 85 ? -3.233 -6.583 -10.614 1.00 75.50 85 VAL A C 1
ATOM 680 O O . VAL A 1 85 ? -3.798 -7.649 -10.373 1.00 75.50 85 VAL A O 1
ATOM 683 N N . GLY A 1 86 ? -3.889 -5.421 -10.565 1.00 80.88 86 GLY A N 1
ATOM 684 C CA . GLY A 1 86 ? -5.297 -5.315 -10.174 1.00 80.88 86 GLY A CA 1
ATOM 685 C C . GLY A 1 86 ? -5.536 -5.714 -8.711 1.00 80.88 86 GLY A C 1
ATOM 686 O O . GLY A 1 86 ? -5.087 -5.023 -7.795 1.00 80.88 86 GLY A O 1
ATOM 687 N N . ARG A 1 87 ? -6.279 -6.809 -8.502 1.00 80.38 87 ARG A N 1
ATOM 688 C CA . ARG A 1 87 ? -6.538 -7.441 -7.188 1.00 80.38 87 ARG A CA 1
ATOM 689 C C . ARG A 1 87 ? -5.657 -8.677 -6.935 1.00 80.38 87 ARG A C 1
ATOM 691 O O . ARG A 1 87 ? -5.830 -9.367 -5.933 1.00 80.38 87 ARG A O 1
ATOM 698 N N . SER A 1 88 ? -4.726 -8.958 -7.843 1.00 80.06 88 SER A N 1
ATOM 699 C CA . SER A 1 88 ? -3.793 -10.078 -7.752 1.00 80.06 88 SER A CA 1
ATOM 700 C C . SER A 1 88 ? -2.392 -9.600 -7.384 1.00 80.06 88 SER A C 1
ATOM 702 O O . SER A 1 88 ? -1.986 -8.492 -7.738 1.00 80.06 88 SER A O 1
ATOM 704 N N . PHE A 1 89 ? -1.634 -10.464 -6.717 1.00 80.94 89 PHE A N 1
ATOM 705 C CA . PHE A 1 89 ? -0.260 -10.215 -6.287 1.00 80.94 89 PHE A CA 1
ATOM 706 C C . PHE A 1 89 ? 0.643 -11.355 -6.762 1.00 80.94 89 PHE A C 1
ATOM 708 O O . PHE A 1 89 ? 0.361 -12.516 -6.472 1.00 80.94 89 PHE A O 1
ATOM 715 N N . PHE A 1 90 ? 1.722 -11.030 -7.479 1.00 82.62 90 PHE A N 1
ATOM 716 C CA . PHE A 1 90 ? 2.649 -11.999 -8.079 1.00 82.62 90 PHE A CA 1
ATOM 717 C C . PHE A 1 90 ? 4.069 -11.817 -7.544 1.00 82.62 90 PHE A C 1
ATOM 719 O O . PHE A 1 90 ? 4.486 -10.696 -7.265 1.00 82.62 90 PHE A O 1
ATOM 726 N N . SER A 1 91 ? 4.845 -12.892 -7.420 1.00 80.75 91 SER A N 1
ATOM 727 C CA . SER A 1 91 ? 6.277 -12.789 -7.106 1.00 80.75 91 SER A CA 1
ATOM 728 C C . SER A 1 91 ? 7.046 -14.022 -7.584 1.00 80.75 91 SER A C 1
ATOM 730 O O . SER A 1 91 ? 6.514 -15.136 -7.503 1.00 80.75 91 SER A O 1
ATOM 732 N N . PRO A 1 92 ? 8.300 -13.847 -8.043 1.00 79.38 92 PRO A N 1
ATOM 733 C CA . PRO A 1 92 ? 9.188 -14.960 -8.367 1.00 79.38 92 PRO A CA 1
ATOM 734 C C . PRO A 1 92 ? 9.575 -15.789 -7.128 1.00 79.38 92 PRO A C 1
ATOM 736 O O . PRO A 1 92 ? 9.995 -16.936 -7.271 1.00 79.38 92 PRO A O 1
ATOM 739 N N . ASP A 1 93 ? 9.387 -15.247 -5.921 1.00 79.81 93 ASP A N 1
ATOM 740 C CA . ASP A 1 93 ? 9.717 -15.914 -4.659 1.00 79.81 93 ASP A CA 1
ATOM 741 C C . ASP A 1 93 ? 8.585 -16.821 -4.146 1.00 79.81 93 ASP A C 1
ATOM 743 O O . ASP A 1 93 ? 8.826 -17.693 -3.314 1.00 79.81 93 ASP A O 1
ATOM 747 N N . ILE A 1 94 ? 7.345 -16.658 -4.640 1.00 80.62 94 ILE A N 1
ATOM 748 C CA . ILE A 1 94 ? 6.211 -17.532 -4.264 1.00 80.62 94 ILE A CA 1
ATOM 749 C C . ILE A 1 94 ? 6.441 -18.948 -4.798 1.00 80.62 94 ILE A C 1
ATOM 751 O O . ILE A 1 94 ? 6.191 -19.943 -4.119 1.00 80.62 94 ILE A O 1
ATOM 755 N N . ARG A 1 95 ? 6.896 -19.040 -6.047 1.00 80.81 95 ARG A N 1
ATOM 756 C CA . ARG A 1 95 ? 7.272 -20.286 -6.707 1.00 80.81 95 ARG A CA 1
ATOM 757 C C . ARG A 1 95 ? 8.280 -19.956 -7.791 1.00 80.81 95 ARG A C 1
ATOM 759 O O . ARG A 1 95 ? 8.114 -18.955 -8.483 1.00 80.81 95 ARG A O 1
ATOM 766 N N . LYS A 1 96 ? 9.254 -20.852 -7.986 1.00 83.50 96 LYS A N 1
ATOM 767 C CA . LYS A 1 96 ? 10.253 -20.734 -9.051 1.00 83.50 96 LYS A CA 1
ATOM 768 C C . LYS A 1 96 ? 9.568 -20.387 -10.388 1.00 83.50 96 LYS A C 1
ATOM 770 O O . LYS A 1 96 ? 8.719 -21.175 -10.820 1.00 83.50 96 LYS A O 1
ATOM 775 N N . PRO A 1 97 ? 9.931 -19.259 -11.029 1.00 82.94 97 PRO A N 1
ATOM 776 C CA . PRO A 1 97 ? 9.382 -18.863 -12.318 1.00 82.94 97 PRO A CA 1
ATOM 777 C C . PRO A 1 97 ? 9.535 -19.965 -13.361 1.00 82.94 97 PRO A C 1
ATOM 779 O O . PRO A 1 97 ? 10.595 -20.591 -13.475 1.00 82.94 97 PRO A O 1
ATOM 782 N N . GLN A 1 98 ? 8.475 -20.207 -14.128 1.00 86.38 98 GLN A N 1
ATOM 783 C CA . GLN A 1 98 ? 8.511 -21.160 -15.232 1.00 86.38 98 GLN A CA 1
ATOM 784 C C . GLN A 1 98 ? 8.866 -20.424 -16.522 1.00 86.38 98 GLN A C 1
ATOM 786 O O . GLN A 1 98 ? 8.160 -19.506 -16.926 1.00 86.38 98 GLN A O 1
ATOM 791 N N . ARG A 1 99 ? 9.941 -20.843 -17.196 1.00 85.81 99 ARG A N 1
ATOM 792 C CA . ARG A 1 99 ? 10.314 -20.283 -18.501 1.00 85.81 99 ARG A CA 1
ATOM 793 C C . ARG A 1 99 ? 9.361 -20.782 -19.578 1.00 85.81 99 ARG A C 1
ATOM 795 O O . ARG A 1 99 ? 9.179 -21.989 -19.716 1.00 85.81 99 ARG A O 1
ATOM 802 N N . LEU A 1 100 ? 8.776 -19.851 -20.325 1.00 84.19 100 LEU A N 1
ATOM 803 C CA . LEU A 1 100 ? 7.865 -20.143 -21.433 1.00 84.19 100 LEU A CA 1
ATOM 804 C C . LEU A 1 100 ? 8.563 -20.104 -22.804 1.00 84.19 100 LEU A C 1
ATOM 806 O O . LEU A 1 100 ? 7.986 -20.570 -23.778 1.00 84.19 100 LEU A O 1
ATOM 810 N N . GLY A 1 101 ? 9.807 -19.612 -22.869 1.00 79.06 101 GLY A N 1
ATOM 811 C CA . GLY A 1 101 ? 10.548 -19.389 -24.120 1.00 79.06 101 GLY A CA 1
ATOM 812 C C . GLY A 1 101 ? 10.596 -17.904 -24.494 1.00 79.06 101 GLY A C 1
ATOM 813 O O . GLY A 1 101 ? 9.913 -17.098 -23.872 1.00 79.06 101 GLY A O 1
ATOM 814 N N . ASP A 1 102 ? 11.451 -17.526 -25.447 1.00 82.88 102 ASP A N 1
ATOM 815 C CA . ASP A 1 102 ? 11.546 -16.162 -26.011 1.00 82.88 102 ASP A CA 1
ATOM 816 C C . ASP A 1 102 ? 11.729 -15.017 -24.994 1.00 82.88 102 ASP A C 1
ATOM 818 O O . ASP A 1 102 ? 11.300 -13.886 -25.204 1.00 82.88 102 ASP A O 1
ATOM 822 N N . GLY A 1 103 ? 12.378 -15.308 -23.862 1.00 81.38 103 GLY A N 1
ATOM 823 C CA . GLY A 1 103 ? 12.577 -14.339 -22.777 1.00 81.38 103 GLY A CA 1
ATOM 824 C C . GLY A 1 103 ? 11.361 -14.147 -21.862 1.00 81.38 103 GLY A C 1
ATOM 825 O O . GLY A 1 103 ? 11.399 -13.291 -20.984 1.00 81.38 103 GLY A O 1
ATOM 826 N N . LEU A 1 104 ? 10.305 -14.950 -22.024 1.00 79.69 104 LEU A N 1
ATOM 827 C CA . LEU A 1 104 ? 9.103 -14.912 -21.195 1.00 79.69 104 LEU A CA 1
ATOM 828 C C . LEU A 1 104 ? 9.197 -15.882 -20.011 1.00 79.69 104 LEU A C 1
ATOM 830 O O . LEU A 1 104 ? 9.581 -17.051 -20.149 1.00 79.69 104 LEU A O 1
ATOM 834 N N . GLU A 1 105 ? 8.770 -15.410 -18.840 1.00 85.88 105 GLU A N 1
ATOM 835 C CA . GLU A 1 105 ? 8.655 -16.204 -17.618 1.00 85.88 105 GLU A CA 1
ATOM 836 C C . GLU A 1 105 ? 7.252 -16.056 -17.011 1.00 85.88 105 GLU A C 1
ATOM 838 O O . GLU A 1 105 ? 6.699 -14.961 -16.933 1.00 85.88 105 GLU A O 1
ATOM 843 N N . ALA A 1 106 ? 6.670 -17.172 -16.573 1.00 83.38 106 ALA A N 1
ATOM 844 C CA . ALA A 1 106 ? 5.407 -17.211 -15.851 1.00 83.38 106 ALA A CA 1
ATOM 845 C C . ALA A 1 106 ? 5.660 -17.158 -14.344 1.00 83.38 106 ALA A C 1
ATOM 847 O O . ALA A 1 106 ? 6.400 -17.984 -13.795 1.00 83.38 106 ALA A O 1
ATOM 848 N N . TRP A 1 107 ? 5.033 -16.192 -13.674 1.00 85.25 107 TRP A N 1
ATOM 849 C CA . TRP A 1 107 ? 5.143 -15.989 -12.231 1.00 85.25 107 TRP A CA 1
AT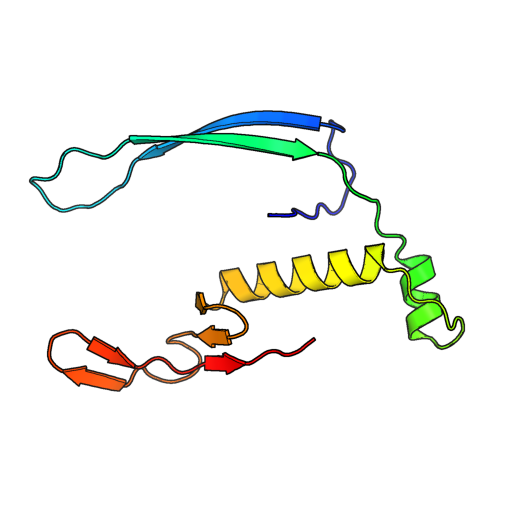OM 850 C C . TRP A 1 107 ? 3.848 -16.407 -11.537 1.00 85.25 107 TRP A C 1
ATOM 852 O O . TRP A 1 107 ? 2.749 -16.145 -12.023 1.00 85.25 107 TRP A O 1
ATOM 862 N N . SER A 1 108 ? 3.981 -17.076 -10.391 1.00 86.69 108 SER A N 1
ATOM 863 C CA . SER A 1 108 ? 2.832 -17.471 -9.569 1.00 86.69 108 SER A CA 1
ATOM 864 C C . SER A 1 108 ? 2.390 -16.322 -8.658 1.00 86.69 108 SER A C 1
ATOM 866 O O . SER A 1 108 ? 3.183 -15.447 -8.307 1.00 86.69 108 SER A O 1
ATOM 868 N N . GLY A 1 109 ? 1.116 -16.327 -8.270 1.00 86.62 109 GLY A N 1
ATOM 869 C CA . GLY A 1 109 ? 0.520 -15.284 -7.443 1.00 86.62 109 GLY A CA 1
ATOM 870 C C . GLY A 1 109 ? -0.771 -15.732 -6.765 1.00 86.62 109 GLY A C 1
ATOM 871 O O . GLY A 1 109 ? -1.211 -16.866 -6.945 1.00 86.62 109 GLY A O 1
ATOM 872 N N . PHE A 1 110 ? -1.375 -14.836 -5.991 1.00 85.31 110 PHE A N 1
ATOM 873 C CA . PHE A 1 110 ? -2.662 -15.047 -5.328 1.00 85.31 110 PHE A CA 1
ATOM 874 C C . PHE A 1 110 ? -3.600 -13.863 -5.565 1.00 85.31 110 PHE A C 1
ATOM 876 O O . PHE A 1 110 ? -3.166 -12.748 -5.859 1.00 85.31 110 PHE A O 1
ATOM 883 N N . TYR A 1 111 ? -4.898 -14.126 -5.451 1.00 84.38 111 TYR A N 1
ATOM 884 C CA . TYR A 1 111 ? -5.968 -13.154 -5.642 1.00 84.38 111 TYR A CA 1
ATOM 885 C C . TYR A 1 111 ? -6.567 -12.769 -4.291 1.00 84.38 111 TYR A C 1
ATOM 887 O O . TYR A 1 111 ? -6.787 -13.643 -3.452 1.00 84.38 111 TYR A O 1
ATOM 895 N N . GLN A 1 112 ? -6.823 -11.478 -4.081 1.00 75.38 112 GLN A N 1
ATOM 896 C CA . GLN A 1 112 ? -7.374 -10.977 -2.828 1.00 75.38 112 GLN A CA 1
ATOM 897 C C . GLN A 1 112 ? -8.686 -10.217 -3.066 1.00 75.38 112 GLN A C 1
ATOM 899 O O . GLN A 1 112 ? -8.693 -9.121 -3.630 1.00 75.38 112 GLN A O 1
ATOM 904 N N . GLU A 1 113 ? -9.791 -10.812 -2.613 1.00 73.44 113 GLU A N 1
ATOM 905 C CA . GLU A 1 113 ? -11.100 -10.160 -2.456 1.00 73.44 113 GLU A CA 1
ATOM 906 C C . GLU A 1 113 ? -11.190 -9.617 -1.027 1.00 73.44 113 GLU A C 1
ATOM 908 O O . GLU A 1 113 ? -10.863 -10.334 -0.078 1.00 73.44 113 GLU A O 1
ATOM 913 N N . TYR A 1 114 ? -11.607 -8.359 -0.890 1.00 53.72 114 TYR A N 1
ATOM 914 C CA . TYR A 1 114 ? -11.976 -7.738 0.383 1.00 53.72 114 TYR A CA 1
ATOM 915 C C . TYR A 1 114 ? -13.488 -7.562 0.437 1.00 53.72 114 TYR A C 1
ATOM 917 O O . TYR A 1 114 ? -14.052 -7.158 -0.608 1.00 53.72 114 TYR A O 1
#

Foldseek 3Di:
DADDDPDDDPDQKDKDKDWDWDPPVPPDDDTDIDIDIDIDHNDDDAPVVQQVCVVVVVDPDHDPVNVVVVVVVVVVVQVVQFPDDPQKTWDCVVDPWDDPDPPDTDTDIDGDDD